Protein AF-A0A0W8EGK2-F1 (afdb_monomer_lite)

pLDDT: mean 75.82, std 16.59, range [43.34, 97.06]

Foldseek 3Di:
DDKDFDPQLRLQQKDFDVLLVVLVVDDDQVVQLCSPPPPDDDDPPDPPSSPDSVNVPDDRMDGDPVCRSRRMDDDDPVRDDDDDDDDPPPPDDD

Sequence (94 aa):
MIILHCRSCNGTGKVTNEQFRICQALRSHDTKRYFHLPMENGDPDDDAQRQHDACNSVPENVECPVCEGAGEIIFDEDDWELKIVADAEDAAVE

Secondary structure (DSSP, 8-state):
-EEEE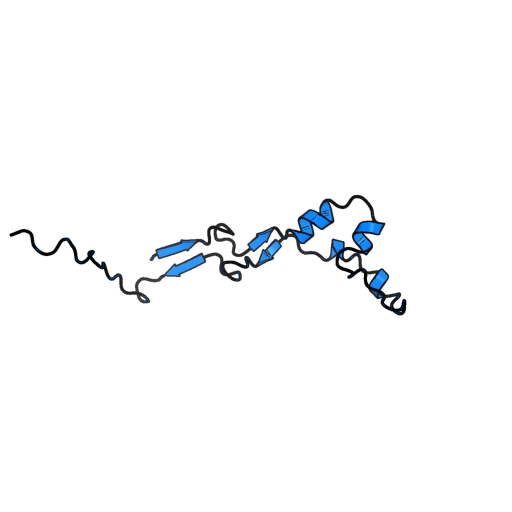-TTTTTSSEEE-HHHHHHHH---HHHHHTTT---S---S--TTGGGS-GGGGS-SEEE-TTTTT--EEEE-TTS--------TTSS---

Structure (mmCIF, N/CA/C/O backbone):
data_AF-A0A0W8EGK2-F1
#
_entry.id   AF-A0A0W8EGK2-F1
#
loop_
_atom_site.group_PDB
_atom_site.id
_atom_site.type_symbol
_atom_site.label_atom_id
_atom_site.label_alt_id
_atom_site.label_comp_id
_atom_site.label_asym_id
_atom_site.label_entity_id
_atom_site.label_seq_id
_atom_site.pdbx_PDB_ins_code
_atom_site.Cartn_x
_atom_site.Cartn_y
_atom_site.Cartn_z
_atom_site.occupancy
_atom_site.B_iso_or_equiv
_atom_site.auth_seq_id
_atom_site.auth_comp_id
_atom_site.auth_asym_id
_atom_site.auth_atom_id
_atom_site.pdbx_PDB_model_num
ATOM 1 N N . MET A 1 1 ? -13.699 -3.812 26.269 1.00 76.50 1 MET A N 1
ATOM 2 C CA . MET A 1 1 ? -13.002 -3.206 25.111 1.00 76.50 1 MET A CA 1
ATOM 3 C C . MET A 1 1 ? -13.002 -4.211 23.967 1.00 76.50 1 MET A C 1
ATOM 5 O O . MET A 1 1 ? -12.566 -5.340 24.175 1.00 76.50 1 MET A O 1
ATOM 9 N N . ILE A 1 2 ? -13.514 -3.838 22.792 1.00 85.25 2 ILE A N 1
ATOM 10 C CA . ILE A 1 2 ? -13.498 -4.681 21.583 1.00 85.25 2 ILE A CA 1
ATOM 11 C C . ILE A 1 2 ? -12.534 -4.060 20.571 1.00 85.25 2 ILE A C 1
ATOM 13 O O . ILE A 1 2 ? -12.570 -2.854 20.353 1.00 85.25 2 ILE A O 1
ATOM 17 N N . ILE A 1 3 ? -11.687 -4.879 19.942 1.00 88.69 3 ILE A N 1
ATOM 18 C CA . ILE A 1 3 ? -10.774 -4.438 18.879 1.00 88.69 3 ILE A CA 1
ATOM 19 C C . ILE A 1 3 ? -11.119 -5.196 17.601 1.00 88.69 3 ILE A C 1
ATOM 21 O O . ILE A 1 3 ? -11.142 -6.429 17.586 1.00 88.69 3 ILE A O 1
ATOM 25 N N . LEU A 1 4 ? -11.386 -4.457 16.525 1.00 90.44 4 LEU A N 1
ATOM 26 C CA . LEU A 1 4 ? -11.582 -5.011 15.191 1.00 90.44 4 LEU A CA 1
ATOM 27 C C . LEU A 1 4 ? -10.365 -4.698 14.323 1.00 90.44 4 LEU A C 1
ATOM 29 O O . LEU A 1 4 ? -10.067 -3.536 14.056 1.00 90.44 4 LEU A O 1
ATOM 33 N N . HIS A 1 5 ? -9.696 -5.739 13.831 1.00 94.62 5 HIS A N 1
ATOM 34 C CA . HIS A 1 5 ? -8.587 -5.598 12.888 1.00 94.62 5 HIS A CA 1
ATOM 35 C C . HIS A 1 5 ? -9.099 -5.691 11.451 1.00 94.62 5 HIS A C 1
ATOM 37 O O . HIS A 1 5 ? -9.833 -6.616 11.088 1.00 94.62 5 HIS A O 1
ATOM 43 N N . CYS A 1 6 ? -8.659 -4.776 10.589 1.00 95.12 6 CYS A N 1
ATOM 44 C CA . CYS A 1 6 ? -8.905 -4.897 9.162 1.00 95.12 6 CYS A CA 1
ATOM 45 C C . CYS A 1 6 ? -8.164 -6.125 8.619 1.00 95.12 6 CYS A C 1
ATOM 47 O O . CYS A 1 6 ? -6.933 -6.176 8.609 1.00 95.12 6 CYS A O 1
ATOM 49 N N . ARG A 1 7 ? -8.919 -7.105 8.115 1.00 95.19 7 ARG A N 1
ATOM 50 C 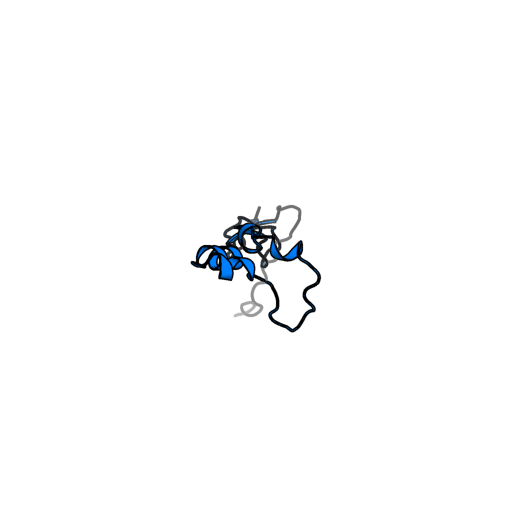CA . ARG A 1 7 ? -8.372 -8.341 7.538 1.00 95.19 7 ARG A CA 1
ATOM 51 C C . ARG A 1 7 ? -7.469 -8.091 6.326 1.00 95.19 7 ARG A C 1
ATOM 53 O O . ARG A 1 7 ? -6.536 -8.850 6.101 1.00 95.19 7 ARG A O 1
ATOM 60 N N . SER A 1 8 ? -7.733 -7.042 5.550 1.00 92.38 8 SER A N 1
ATOM 61 C CA . SER A 1 8 ? -6.984 -6.749 4.320 1.00 92.38 8 SER A CA 1
ATOM 62 C C . SER A 1 8 ? -5.551 -6.289 4.589 1.00 92.38 8 SER A C 1
ATOM 64 O O . SER A 1 8 ? -4.662 -6.594 3.801 1.00 92.38 8 SER A O 1
ATOM 66 N N . CYS A 1 9 ? -5.312 -5.585 5.699 1.00 95.19 9 CYS A N 1
ATOM 67 C CA . CYS A 1 9 ? -3.980 -5.122 6.106 1.00 95.19 9 CYS A CA 1
ATOM 68 C C . CYS A 1 9 ? -3.484 -5.762 7.410 1.00 95.19 9 CYS A C 1
ATOM 70 O O . CYS A 1 9 ? -2.457 -5.340 7.939 1.00 95.19 9 CYS A O 1
ATOM 72 N N . ASN A 1 10 ? -4.203 -6.758 7.941 1.00 94.88 10 ASN A N 1
ATOM 73 C CA . ASN A 1 10 ? -3.931 -7.410 9.226 1.00 94.88 10 ASN A CA 1
ATOM 74 C C . ASN A 1 10 ? -3.670 -6.412 10.368 1.00 94.88 10 ASN A C 1
ATOM 76 O O . ASN A 1 10 ? -2.702 -6.555 11.107 1.00 94.88 10 ASN A O 1
ATOM 80 N N . GLY A 1 11 ? -4.489 -5.362 10.466 1.00 94.81 11 GLY A N 1
ATOM 81 C CA . GLY A 1 11 ? -4.349 -4.339 11.511 1.00 94.81 11 GLY A CA 1
ATOM 82 C C . GLY A 1 11 ? -3.302 -3.251 11.241 1.00 94.81 11 GLY A C 1
ATOM 83 O O . GLY A 1 11 ? -3.304 -2.220 11.894 1.00 94.81 11 GLY A O 1
ATOM 84 N N . THR A 1 12 ? -2.435 -3.397 10.237 1.00 96.38 12 THR A N 1
ATOM 85 C CA . THR A 1 12 ? -1.300 -2.466 10.051 1.00 96.38 12 THR A CA 1
ATOM 86 C C . THR A 1 12 ? -1.667 -1.110 9.439 1.00 96.38 12 THR A C 1
ATOM 88 O O . THR A 1 12 ? -0.845 -0.196 9.425 1.00 96.38 12 THR A O 1
ATOM 91 N N . GLY A 1 13 ? -2.853 -0.996 8.837 1.00 95.81 13 GLY A N 1
ATOM 92 C CA . GLY A 1 13 ? -3.267 0.191 8.079 1.00 95.81 13 GLY A CA 1
ATOM 93 C C . GLY A 1 13 ? -2.589 0.336 6.712 1.00 95.81 13 GLY A C 1
ATOM 94 O O . GLY A 1 13 ? -2.967 1.210 5.939 1.00 95.81 13 GLY A O 1
ATOM 95 N N . LYS A 1 14 ? -1.639 -0.535 6.348 1.00 97.06 14 LYS A N 1
ATOM 96 C CA . LYS A 1 14 ? -0.903 -0.459 5.077 1.00 97.06 14 LYS A CA 1
ATOM 97 C C . LYS A 1 14 ? -0.961 -1.771 4.307 1.00 97.06 14 LYS A C 1
ATOM 99 O O . LYS A 1 14 ? -1.046 -2.848 4.888 1.00 97.06 14 LYS A O 1
ATOM 104 N N . VAL A 1 15 ? -0.916 -1.678 2.986 1.00 95.25 15 VAL A N 1
ATOM 105 C CA . VAL A 1 15 ? -0.829 -2.833 2.085 1.00 95.25 15 VAL A CA 1
ATOM 106 C C . VAL A 1 15 ? 0.308 -2.632 1.096 1.00 95.25 15 VAL A C 1
ATOM 108 O O . VAL A 1 15 ? 0.669 -1.498 0.770 1.00 95.25 15 VAL A O 1
ATOM 111 N N . THR A 1 16 ? 0.866 -3.736 0.605 1.00 93.12 16 THR A N 1
ATOM 112 C CA . THR A 1 16 ? 1.882 -3.688 -0.446 1.00 93.12 16 THR A CA 1
ATOM 113 C C . THR A 1 16 ? 1.304 -3.028 -1.691 1.00 93.12 16 THR A C 1
ATOM 115 O O . THR A 1 16 ? 0.215 -3.374 -2.151 1.00 93.12 16 THR A O 1
ATOM 118 N N . ASN A 1 17 ? 2.046 -2.075 -2.243 1.00 91.38 17 ASN A N 1
ATOM 119 C CA . ASN A 1 17 ? 1.660 -1.383 -3.453 1.00 91.38 17 ASN A CA 1
ATOM 120 C C . ASN A 1 17 ? 1.897 -2.283 -4.668 1.00 91.38 17 ASN A C 1
ATOM 122 O O . ASN A 1 17 ? 3.033 -2.626 -5.005 1.00 91.38 17 ASN A O 1
ATOM 126 N N . GLU A 1 18 ? 0.825 -2.630 -5.371 1.00 88.25 18 GLU A N 1
ATOM 127 C CA . GLU A 1 18 ? 0.925 -3.455 -6.572 1.00 88.25 18 GLU A CA 1
ATOM 128 C C . GLU A 1 18 ? 1.757 -2.771 -7.666 1.00 88.25 18 GLU A C 1
ATOM 130 O O . GLU A 1 18 ? 2.519 -3.432 -8.370 1.00 88.25 18 GLU A O 1
ATOM 135 N N . GLN A 1 19 ? 1.706 -1.439 -7.763 1.00 86.06 19 GLN A N 1
ATOM 136 C CA . GLN A 1 19 ? 2.529 -0.690 -8.712 1.00 86.06 19 GLN A CA 1
ATOM 137 C C . GLN A 1 19 ? 4.021 -0.838 -8.397 1.00 86.06 19 GLN A C 1
ATOM 139 O O . GLN A 1 19 ? 4.824 -0.981 -9.317 1.00 86.06 19 GLN A O 1
ATOM 144 N N . PHE A 1 20 ? 4.401 -0.880 -7.115 1.00 88.06 20 PHE A N 1
ATOM 145 C CA . PHE A 1 20 ? 5.789 -1.120 -6.718 1.00 88.06 20 PHE A CA 1
ATOM 146 C C . PHE A 1 20 ? 6.235 -2.520 -7.131 1.00 88.06 20 PHE A C 1
ATOM 148 O O . PHE A 1 20 ? 7.310 -2.690 -7.707 1.00 88.06 20 PHE A O 1
ATOM 155 N N . ARG A 1 21 ? 5.379 -3.524 -6.911 1.00 87.81 21 ARG A N 1
ATOM 156 C CA . ARG A 1 21 ? 5.659 -4.907 -7.310 1.00 87.81 21 ARG A CA 1
ATOM 157 C C . ARG A 1 21 ? 5.854 -5.033 -8.821 1.00 87.81 21 ARG A C 1
ATOM 159 O O . ARG A 1 21 ? 6.805 -5.677 -9.263 1.00 87.81 21 ARG A O 1
ATOM 166 N N . ILE A 1 22 ? 4.992 -4.389 -9.609 1.00 86.69 22 ILE A N 1
ATOM 167 C CA . ILE A 1 22 ? 5.105 -4.366 -11.071 1.00 86.69 22 ILE A CA 1
ATOM 168 C C . ILE A 1 22 ? 6.391 -3.645 -11.489 1.00 86.69 22 ILE A C 1
ATOM 170 O O . ILE A 1 22 ? 7.153 -4.189 -12.284 1.00 86.69 22 ILE A O 1
ATOM 174 N N . CYS A 1 23 ? 6.676 -2.474 -10.916 1.00 85.00 23 CYS A N 1
ATOM 175 C CA . CYS A 1 23 ? 7.898 -1.712 -11.172 1.00 85.00 23 CYS A CA 1
ATOM 176 C C . CYS A 1 23 ? 9.171 -2.548 -10.929 1.00 85.00 23 CYS A C 1
ATOM 178 O O . CYS A 1 23 ? 10.066 -2.588 -11.779 1.00 85.00 23 CYS A O 1
ATOM 180 N N . GLN A 1 24 ? 9.240 -3.276 -9.811 1.00 84.81 24 GLN A N 1
ATOM 181 C CA . GLN A 1 24 ? 10.375 -4.148 -9.488 1.00 84.81 24 GLN A CA 1
ATOM 182 C C . GLN A 1 24 ? 10.515 -5.334 -10.453 1.00 84.81 24 GLN A C 1
ATOM 184 O O . GLN A 1 24 ? 11.627 -5.791 -10.717 1.00 84.81 24 GLN A O 1
ATOM 189 N N . ALA A 1 25 ? 9.408 -5.817 -11.022 1.00 86.25 25 ALA A N 1
ATOM 190 C CA . ALA A 1 25 ? 9.417 -6.909 -11.992 1.00 86.25 25 ALA A CA 1
ATOM 191 C C . ALA A 1 25 ? 9.879 -6.483 -13.401 1.00 86.25 25 ALA A C 1
ATOM 193 O O . ALA A 1 25 ?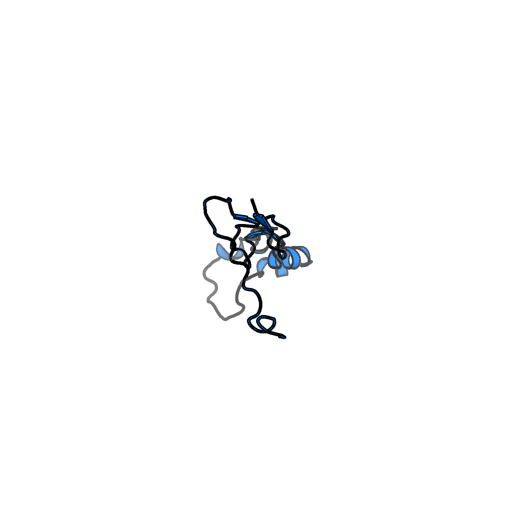 10.272 -7.337 -14.205 1.00 86.25 25 ALA A O 1
ATOM 194 N N . LEU A 1 26 ? 9.855 -5.183 -13.723 1.00 84.50 26 LEU A N 1
ATOM 195 C CA . LEU A 1 26 ? 10.321 -4.676 -15.014 1.00 84.50 26 LEU A CA 1
ATOM 196 C C . LEU A 1 26 ? 11.841 -4.850 -15.148 1.00 84.50 26 LEU A C 1
ATOM 198 O O . LEU A 1 26 ? 12.620 -4.380 -14.320 1.00 84.50 26 LEU A O 1
ATOM 202 N N . ARG A 1 27 ? 12.277 -5.509 -16.228 1.00 78.69 27 ARG A N 1
ATOM 203 C CA . ARG A 1 27 ? 13.699 -5.821 -16.472 1.00 78.69 27 ARG A CA 1
ATOM 204 C C . ARG A 1 27 ? 14.450 -4.755 -17.264 1.00 78.69 27 ARG A C 1
ATOM 206 O O . ARG A 1 27 ? 15.662 -4.645 -17.124 1.00 78.69 27 ARG A O 1
ATOM 213 N N . SER A 1 28 ? 13.751 -4.008 -18.116 1.00 80.31 28 SER A N 1
ATOM 214 C CA . SER A 1 28 ? 14.361 -2.989 -18.972 1.00 80.31 28 SER A CA 1
ATOM 215 C C . SER A 1 28 ? 14.281 -1.618 -18.316 1.00 80.31 28 SER A C 1
ATOM 217 O O . SER A 1 28 ? 13.208 -1.199 -17.878 1.00 80.31 28 SER A O 1
ATOM 219 N N . HIS A 1 29 ? 15.412 -0.914 -18.302 1.00 74.25 29 HIS A N 1
ATOM 220 C CA . HIS A 1 29 ? 15.494 0.477 -17.868 1.00 74.25 29 HIS A CA 1
ATOM 221 C C . HIS A 1 29 ? 14.563 1.377 -18.699 1.00 74.25 29 HIS A C 1
ATOM 223 O O . HIS A 1 29 ? 13.870 2.229 -18.151 1.00 74.25 29 HIS A O 1
ATOM 229 N N . ASP A 1 30 ? 14.456 1.119 -20.005 1.00 74.75 30 ASP A N 1
ATOM 230 C CA . ASP A 1 30 ? 13.573 1.883 -20.889 1.00 74.75 30 ASP A CA 1
ATOM 231 C C . ASP A 1 30 ? 12.101 1.677 -20.533 1.00 74.75 30 ASP A C 1
ATOM 233 O O . ASP A 1 30 ? 11.334 2.631 -20.500 1.00 74.75 30 ASP A O 1
ATOM 237 N N . THR A 1 31 ? 11.690 0.453 -20.191 1.00 74.56 31 THR A N 1
ATOM 238 C CA . THR A 1 31 ? 10.296 0.180 -19.800 1.00 74.56 31 THR A CA 1
ATOM 239 C C . THR A 1 31 ? 9.937 0.832 -18.464 1.00 74.56 31 THR A C 1
ATOM 241 O O . THR A 1 31 ? 8.807 1.282 -18.291 1.00 74.56 31 THR A O 1
ATOM 244 N N . LYS A 1 32 ? 10.892 0.934 -17.531 1.00 74.62 32 LYS A N 1
ATOM 245 C CA . LYS A 1 32 ? 10.694 1.635 -16.251 1.00 74.62 32 LYS A CA 1
ATOM 246 C C . LYS A 1 32 ? 10.479 3.137 -16.431 1.00 74.62 32 LYS A C 1
ATOM 248 O O . LYS A 1 32 ? 9.705 3.727 -15.681 1.00 74.62 32 LYS A O 1
ATOM 253 N N . ARG A 1 33 ? 11.112 3.733 -17.444 1.00 70.38 33 ARG A N 1
ATOM 254 C CA . ARG A 1 33 ? 10.989 5.158 -17.777 1.00 70.38 33 ARG A CA 1
ATOM 255 C C . ARG A 1 33 ? 9.574 5.554 -18.207 1.00 70.38 33 ARG A C 1
ATOM 257 O O . ARG A 1 33 ? 9.159 6.679 -17.965 1.00 70.38 33 ARG A O 1
ATOM 264 N N . TYR A 1 34 ? 8.829 4.625 -18.809 1.00 69.81 34 TYR A N 1
ATOM 265 C CA . TYR A 1 34 ? 7.445 4.843 -19.252 1.00 69.81 34 TYR A CA 1
ATOM 266 C C . TYR A 1 34 ? 6.392 4.318 -18.270 1.00 69.81 34 TYR A C 1
ATOM 268 O O . TYR A 1 34 ? 5.202 4.304 -18.585 1.00 69.81 34 TYR A O 1
ATOM 276 N N . PHE A 1 35 ? 6.800 3.883 -17.076 1.00 71.31 35 PHE A N 1
ATOM 277 C CA . PHE A 1 35 ? 5.868 3.443 -16.045 1.00 71.31 35 PHE A CA 1
ATOM 278 C C . PHE A 1 35 ? 4.952 4.622 -15.662 1.00 71.31 35 PHE A C 1
ATOM 280 O O . PHE A 1 35 ? 5.440 5.635 -15.182 1.00 71.31 35 PHE A O 1
ATOM 287 N N . HIS A 1 36 ? 3.642 4.503 -15.916 1.00 65.31 36 HIS A N 1
ATOM 288 C CA . HIS A 1 36 ? 2.597 5.534 -15.724 1.00 65.31 36 HIS A CA 1
ATOM 289 C C . HIS A 1 36 ? 2.459 6.658 -16.765 1.00 65.31 36 HIS A C 1
ATOM 291 O O . HIS A 1 36 ? 1.561 7.485 -16.604 1.00 65.31 36 HIS A O 1
ATOM 297 N N . LEU A 1 37 ? 3.238 6.688 -17.851 1.00 59.75 37 LEU A N 1
ATOM 298 C CA . LEU A 1 37 ? 2.965 7.633 -18.941 1.00 59.75 37 LEU A CA 1
ATOM 299 C C . LEU A 1 37 ? 1.843 7.074 -19.840 1.00 59.75 37 LEU A C 1
ATOM 301 O O . LEU A 1 37 ? 2.027 6.000 -20.423 1.00 59.75 37 LEU A O 1
ATOM 305 N N . PRO A 1 38 ? 0.680 7.747 -19.971 1.00 55.28 38 PRO A N 1
ATOM 306 C CA . PRO A 1 38 ? -0.315 7.358 -20.961 1.00 55.28 38 PRO A CA 1
ATOM 307 C C . PRO A 1 38 ? 0.307 7.474 -22.357 1.00 55.28 38 PRO A C 1
ATOM 309 O O . PRO A 1 38 ? 0.797 8.530 -22.754 1.00 55.28 38 PRO A O 1
ATO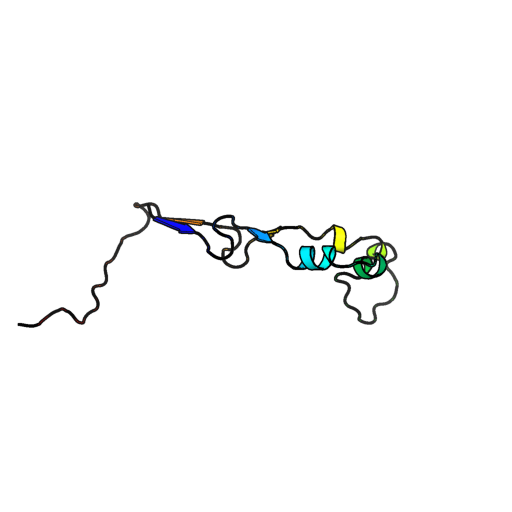M 312 N N . MET A 1 39 ? 0.316 6.365 -23.095 1.00 55.00 39 MET A N 1
ATOM 313 C CA . MET A 1 39 ? 0.789 6.305 -24.479 1.00 55.00 39 MET A CA 1
ATOM 314 C C . MET A 1 39 ? -0.252 6.931 -25.415 1.00 55.00 39 MET A C 1
ATOM 316 O O . MET A 1 39 ? -0.860 6.235 -26.220 1.00 55.00 39 MET A O 1
ATOM 320 N N . GLU A 1 40 ? -0.506 8.232 -25.294 1.00 51.53 40 GLU A N 1
ATOM 321 C CA . GLU A 1 40 ? -1.402 8.933 -26.213 1.00 51.53 40 GLU A CA 1
ATOM 322 C C . GLU A 1 40 ? -0.832 10.308 -26.589 1.00 51.53 40 GLU A C 1
ATOM 324 O O . GLU A 1 40 ? -0.909 11.261 -25.827 1.00 51.53 40 GLU A O 1
ATOM 329 N N . ASN A 1 41 ? -0.208 10.364 -27.772 1.00 54.50 41 ASN A N 1
ATOM 330 C CA . ASN A 1 41 ? -0.112 11.511 -28.691 1.00 54.50 41 ASN A CA 1
ATOM 331 C C . ASN A 1 41 ? 0.042 12.931 -28.092 1.00 54.50 41 ASN A C 1
ATOM 333 O O . ASN A 1 41 ? -0.633 13.854 -28.543 1.00 54.50 41 ASN A O 1
ATOM 337 N N . GLY A 1 42 ? 0.931 13.133 -27.118 1.00 48.16 42 GLY A N 1
ATOM 338 C CA . GLY A 1 42 ? 1.281 14.460 -26.601 1.00 48.16 42 GLY A CA 1
ATOM 339 C C . GLY A 1 42 ? 2.589 14.973 -27.200 1.00 48.16 42 GLY A C 1
ATOM 340 O O . GLY A 1 42 ? 3.578 14.237 -27.225 1.00 48.16 42 GLY A O 1
ATOM 341 N N . ASP A 1 43 ? 2.584 16.215 -27.691 1.00 51.84 43 ASP A N 1
ATOM 342 C CA . ASP A 1 43 ? 3.757 16.915 -28.220 1.00 51.84 43 ASP A CA 1
ATOM 343 C C . ASP A 1 43 ? 4.978 16.800 -27.283 1.00 51.84 43 ASP A C 1
ATOM 345 O O . ASP A 1 43 ? 4.840 16.875 -26.059 1.00 51.84 43 ASP A O 1
ATOM 349 N N . PRO A 1 44 ? 6.190 16.617 -27.836 1.00 48.31 44 PRO A N 1
ATOM 350 C CA . PRO A 1 44 ? 7.396 16.319 -27.082 1.00 48.31 44 PRO A CA 1
ATOM 351 C C . PRO A 1 44 ? 8.016 17.589 -26.484 1.00 48.31 44 PRO A C 1
ATOM 353 O O . PRO A 1 44 ? 9.190 17.843 -26.729 1.00 48.31 44 PRO A O 1
ATOM 356 N N . ASP A 1 45 ? 7.268 18.375 -25.715 1.00 54.84 45 ASP A N 1
ATOM 357 C CA . ASP A 1 45 ? 7.823 19.528 -24.998 1.00 54.84 45 ASP A CA 1
ATOM 358 C C . ASP A 1 45 ? 7.805 19.287 -23.489 1.00 54.84 45 ASP A C 1
ATOM 360 O O . ASP A 1 45 ? 7.087 19.947 -22.752 1.00 54.84 45 ASP A O 1
ATOM 364 N N . ASP A 1 46 ? 8.573 18.288 -23.034 1.00 52.22 46 ASP A N 1
ATOM 365 C CA . ASP A 1 46 ? 9.020 18.234 -21.639 1.00 52.22 46 ASP A CA 1
ATOM 366 C C . ASP A 1 46 ? 10.220 17.272 -21.464 1.00 52.22 46 ASP A C 1
ATOM 368 O O . ASP A 1 46 ? 10.105 16.106 -21.066 1.00 52.22 46 ASP A O 1
ATOM 372 N N . ASP A 1 47 ? 11.423 17.747 -21.797 1.00 50.69 47 ASP A N 1
ATOM 373 C CA . ASP A 1 47 ? 12.674 17.035 -21.493 1.00 50.69 47 ASP A CA 1
ATOM 374 C C . ASP A 1 47 ? 12.943 16.908 -19.974 1.00 50.69 47 ASP A C 1
ATOM 376 O O . ASP A 1 47 ? 13.825 16.135 -19.582 1.00 50.69 47 ASP A O 1
ATOM 380 N N . ALA A 1 48 ? 12.174 17.588 -19.108 1.00 50.38 48 ALA A N 1
ATOM 381 C CA . ALA A 1 48 ? 12.249 17.422 -17.656 1.00 50.38 48 ALA A CA 1
ATOM 382 C C . ALA A 1 48 ? 11.406 16.228 -17.168 1.00 50.38 48 ALA A C 1
ATOM 384 O O . ALA A 1 48 ? 11.830 15.495 -16.272 1.00 50.38 48 ALA A O 1
ATOM 385 N N . GLN A 1 49 ? 10.272 15.940 -17.810 1.00 51.53 49 GLN A N 1
ATOM 386 C CA . GLN A 1 49 ? 9.412 14.801 -17.455 1.00 51.53 49 GLN A CA 1
ATOM 387 C C . GLN A 1 49 ? 10.004 13.444 -17.848 1.00 51.53 49 GLN A C 1
ATOM 389 O O . GLN A 1 49 ? 9.778 12.441 -17.171 1.00 51.53 49 GLN A O 1
ATOM 394 N N . ARG A 1 50 ? 10.850 13.402 -18.885 1.00 52.34 50 ARG A N 1
ATOM 395 C CA . ARG A 1 50 ? 11.562 12.178 -19.288 1.00 52.34 50 ARG A CA 1
ATOM 396 C C . ARG A 1 50 ? 12.689 11.778 -18.331 1.00 52.34 50 ARG A C 1
ATOM 398 O O . ARG A 1 50 ? 13.277 10.721 -18.544 1.00 52.34 50 ARG A O 1
ATOM 405 N N . GLN A 1 51 ? 13.071 12.601 -17.356 1.00 50.75 51 GLN A N 1
ATOM 406 C CA . GLN A 1 51 ? 14.187 12.304 -16.442 1.00 50.75 51 GLN A CA 1
ATOM 407 C C . GLN A 1 51 ? 13.738 11.742 -15.090 1.00 50.75 51 GLN A C 1
ATOM 409 O O . GLN A 1 51 ? 14.573 11.276 -14.318 1.00 50.75 51 GLN A O 1
ATOM 414 N N . HIS A 1 52 ? 12.435 11.737 -14.809 1.00 54.44 52 HIS A N 1
ATOM 415 C CA . HIS A 1 52 ? 11.911 11.055 -13.637 1.00 54.44 52 HIS A CA 1
ATOM 416 C C . HIS A 1 52 ? 11.815 9.558 -13.933 1.00 54.44 52 HIS A C 1
ATOM 418 O O . HIS A 1 52 ? 10.981 9.125 -14.726 1.00 54.44 52 HIS A O 1
ATOM 424 N N . ASP A 1 53 ? 12.644 8.750 -13.270 1.00 61.59 53 ASP A N 1
ATOM 425 C CA . ASP A 1 53 ? 12.375 7.321 -13.128 1.00 61.59 53 ASP A CA 1
ATOM 426 C C . ASP A 1 53 ? 11.072 7.162 -12.333 1.00 61.59 53 ASP A C 1
ATOM 428 O O . ASP A 1 53 ? 11.072 7.029 -11.106 1.00 61.59 53 ASP A O 1
ATOM 432 N N . ALA A 1 54 ? 9.941 7.208 -13.037 1.00 67.00 54 ALA A N 1
ATOM 433 C CA . ALA A 1 54 ? 8.605 7.127 -12.457 1.00 67.00 54 ALA A CA 1
ATOM 434 C C . ALA A 1 54 ? 8.438 5.858 -11.607 1.00 67.00 54 ALA A C 1
ATOM 436 O O . ALA A 1 54 ? 7.808 5.890 -10.557 1.00 67.00 54 ALA A O 1
ATOM 437 N N . CYS A 1 55 ? 9.107 4.775 -12.008 1.00 74.31 55 CYS A N 1
ATOM 438 C CA . CYS A 1 55 ? 9.226 3.518 -11.274 1.00 74.31 55 CYS A CA 1
ATOM 439 C C . CYS A 1 55 ? 9.895 3.691 -9.888 1.00 74.31 55 CYS A C 1
ATOM 441 O O . CYS A 1 55 ? 9.394 3.186 -8.887 1.00 74.31 55 CYS A O 1
ATOM 443 N N . ASN A 1 56 ? 10.994 4.449 -9.792 1.00 71.12 56 ASN A N 1
ATOM 444 C CA . ASN A 1 56 ? 11.762 4.601 -8.545 1.00 71.12 56 ASN A CA 1
ATOM 445 C C . ASN A 1 56 ? 11.050 5.468 -7.494 1.00 71.12 56 ASN A C 1
ATOM 447 O O . ASN A 1 56 ? 11.435 5.458 -6.328 1.00 71.12 56 ASN A O 1
ATOM 451 N N . SER A 1 57 ? 10.021 6.216 -7.899 1.00 76.69 57 SER A N 1
ATOM 452 C CA . SER A 1 57 ? 9.221 7.058 -7.002 1.00 76.69 57 SER A CA 1
ATOM 453 C C . SER A 1 57 ? 7.982 6.340 -6.450 1.00 76.69 57 SER A C 1
ATOM 455 O O . SER A 1 57 ? 7.245 6.920 -5.655 1.00 76.69 57 SER A O 1
ATOM 457 N N . VAL A 1 58 ? 7.734 5.088 -6.855 1.00 84.62 58 VAL A N 1
ATOM 458 C CA . VAL A 1 58 ? 6.583 4.314 -6.381 1.00 84.62 58 VAL A CA 1
ATOM 459 C C . VAL A 1 58 ? 6.876 3.781 -4.976 1.00 84.62 58 VAL A C 1
ATOM 461 O O . VAL A 1 58 ? 7.848 3.047 -4.798 1.00 84.62 58 VAL A O 1
ATOM 464 N N . PRO A 1 59 ? 6.056 4.106 -3.962 1.00 88.75 59 PRO A N 1
ATOM 465 C CA . PRO A 1 59 ? 6.276 3.612 -2.610 1.00 88.75 59 PRO A CA 1
ATOM 466 C C . PRO A 1 59 ? 5.951 2.119 -2.521 1.00 88.75 59 PRO A C 1
ATOM 468 O O . PRO A 1 59 ? 4.970 1.662 -3.106 1.00 88.75 59 PRO A O 1
ATOM 471 N N . GLU A 1 60 ? 6.732 1.374 -1.736 1.00 92.12 60 GLU A N 1
ATOM 472 C CA . GLU A 1 60 ? 6.539 -0.068 -1.510 1.00 92.12 60 GLU A CA 1
ATOM 473 C C . GLU A 1 60 ? 5.197 -0.403 -0.851 1.00 92.12 60 GLU A C 1
ATOM 475 O O . GLU A 1 60 ? 4.585 -1.423 -1.164 1.00 92.12 60 GLU A O 1
ATOM 480 N N . ASN A 1 61 ? 4.719 0.470 0.034 1.00 94.56 61 ASN A N 1
ATOM 481 C CA . ASN A 1 61 ? 3.459 0.303 0.744 1.00 94.56 61 ASN A CA 1
ATOM 482 C C . ASN A 1 61 ? 2.605 1.560 0.601 1.00 94.56 61 ASN A C 1
ATOM 484 O O . ASN A 1 61 ? 3.123 2.677 0.619 1.00 94.56 61 ASN A O 1
ATOM 488 N N . VAL A 1 62 ? 1.296 1.364 0.510 1.00 94.69 62 VAL A N 1
ATOM 489 C CA . VAL A 1 62 ? 0.284 2.427 0.492 1.00 94.69 62 VAL A CA 1
ATOM 490 C C . VAL A 1 62 ? -0.710 2.209 1.623 1.00 94.69 62 VAL A C 1
ATOM 492 O O . VAL A 1 62 ? -0.771 1.126 2.212 1.00 94.69 62 VAL A O 1
ATOM 495 N N . GLU A 1 63 ? -1.475 3.246 1.947 1.00 96.62 63 GLU A N 1
ATOM 496 C CA . GLU A 1 63 ? -2.588 3.123 2.884 1.00 96.62 63 GLU A CA 1
ATOM 497 C C . GLU A 1 63 ? -3.576 2.068 2.387 1.00 96.62 63 GLU A C 1
ATOM 499 O O . GLU A 1 63 ? -3.859 1.951 1.193 1.00 96.62 63 GLU A O 1
ATOM 504 N N . CYS A 1 64 ? -4.067 1.251 3.315 1.00 95.00 64 CYS A N 1
ATOM 505 C CA . CYS A 1 64 ? -5.039 0.223 3.001 1.00 95.00 64 CYS A CA 1
ATOM 506 C C . CYS A 1 64 ? -6.334 0.896 2.525 1.00 95.00 64 CYS A C 1
ATOM 508 O O . CYS A 1 64 ? -6.968 1.576 3.328 1.00 95.00 64 CYS A O 1
ATOM 510 N N . PRO A 1 65 ? -6.788 0.669 1.281 1.00 93.38 65 PRO A N 1
ATOM 511 C CA . PRO A 1 65 ?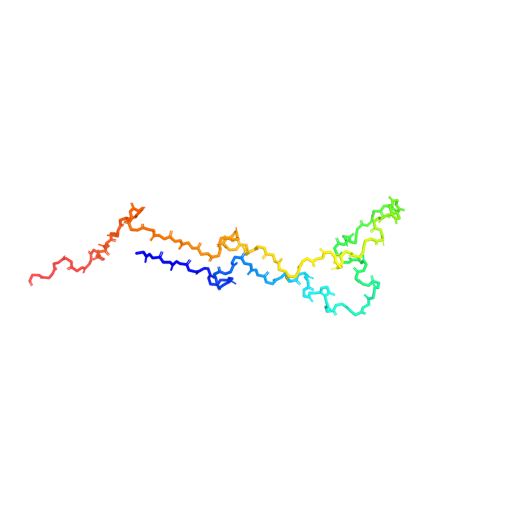 -7.985 1.327 0.757 1.00 93.38 65 PRO A CA 1
ATOM 512 C C . PRO A 1 65 ? -9.279 0.816 1.407 1.00 93.38 65 PRO A C 1
ATOM 514 O O . PRO A 1 65 ? -10.327 1.421 1.242 1.00 93.38 65 PRO A O 1
ATOM 517 N N . VAL A 1 66 ? -9.222 -0.312 2.125 1.00 92.94 66 VAL A N 1
ATOM 518 C CA . VAL A 1 66 ? -10.391 -0.912 2.790 1.00 92.94 66 VAL A CA 1
ATOM 519 C C . VAL A 1 66 ? -10.671 -0.265 4.143 1.00 92.94 66 VAL A C 1
ATOM 521 O O . VAL A 1 66 ? -11.827 -0.156 4.532 1.00 92.94 66 VAL A O 1
ATOM 524 N N . CYS A 1 67 ? -9.628 0.126 4.875 1.00 94.44 67 CYS A N 1
ATOM 525 C CA . CYS A 1 67 ? -9.762 0.788 6.176 1.00 94.44 67 CYS A CA 1
ATOM 526 C C . CYS A 1 67 ? -9.201 2.211 6.182 1.00 94.44 67 CYS A C 1
ATOM 528 O O . CYS A 1 67 ? -8.993 2.759 7.256 1.00 94.44 67 CYS A O 1
ATOM 530 N N . GLU A 1 68 ? -8.910 2.770 5.006 1.00 94.25 68 GLU A N 1
ATOM 531 C CA . GLU A 1 68 ? -8.397 4.134 4.818 1.00 94.25 68 GLU A CA 1
ATOM 532 C C . GLU A 1 68 ? -7.209 4.463 5.736 1.00 94.25 68 GLU A C 1
ATOM 534 O O . GLU A 1 68 ? -7.127 5.522 6.346 1.00 94.25 68 GLU A O 1
ATOM 539 N N . GLY A 1 69 ? -6.294 3.504 5.900 1.00 94.81 69 GLY A N 1
ATOM 540 C CA . GLY A 1 69 ? -5.120 3.683 6.758 1.00 94.81 69 GLY A CA 1
ATOM 541 C C . GLY A 1 69 ? -5.335 3.422 8.253 1.00 94.81 69 GLY A C 1
ATOM 542 O O . GLY A 1 69 ? -4.345 3.305 8.970 1.00 94.81 69 GLY A O 1
ATOM 543 N N . ALA A 1 70 ? -6.574 3.248 8.728 1.00 94.44 70 ALA A N 1
ATOM 544 C CA . ALA A 1 70 ? -6.862 3.069 10.156 1.00 94.44 70 ALA A CA 1
ATOM 545 C C . ALA A 1 70 ? -6.240 1.790 10.736 1.00 94.44 70 ALA A C 1
ATOM 547 O O . ALA A 1 70 ? -5.716 1.787 11.844 1.00 94.44 70 ALA A O 1
ATOM 548 N N . GLY A 1 71 ? -6.286 0.692 9.976 1.00 95.06 71 GLY A N 1
ATOM 549 C CA . GLY A 1 71 ? -5.772 -0.614 10.397 1.00 95.06 71 GLY A CA 1
ATOM 550 C C . GLY A 1 71 ? -6.675 -1.323 11.402 1.00 95.06 71 GLY A C 1
ATOM 551 O O . GLY A 1 71 ? -7.130 -2.436 11.129 1.00 95.06 71 GLY A O 1
ATOM 552 N N . GLU A 1 72 ? -6.982 -0.661 12.509 1.00 94.00 72 GLU A N 1
ATOM 553 C CA . GLU A 1 72 ? -7.758 -1.186 13.629 1.00 94.00 72 GLU A CA 1
ATOM 554 C C . GLU A 1 72 ? -8.812 -0.173 14.072 1.00 94.00 72 GLU A C 1
ATOM 556 O O . GLU A 1 72 ? -8.617 1.037 13.963 1.00 94.00 72 GLU A O 1
ATOM 561 N N . ILE A 1 73 ? -9.936 -0.679 14.574 1.00 86.75 73 ILE A N 1
ATOM 562 C CA . ILE A 1 73 ? -10.983 0.126 15.202 1.00 86.75 73 ILE A CA 1
ATOM 563 C C . ILE A 1 73 ? -11.144 -0.380 16.631 1.00 86.75 73 ILE A C 1
ATOM 565 O O . ILE A 1 73 ? -11.396 -1.570 16.847 1.00 86.75 73 ILE A O 1
ATOM 569 N N . ILE A 1 74 ? -10.979 0.526 17.592 1.00 87.38 74 ILE A N 1
ATOM 570 C CA . ILE A 1 74 ? -11.105 0.248 19.021 1.00 87.38 74 ILE A CA 1
ATOM 571 C C . ILE A 1 74 ? -12.464 0.764 19.481 1.00 87.38 74 ILE A C 1
ATOM 573 O O . ILE A 1 74 ? -12.830 1.904 19.209 1.00 87.38 74 ILE A O 1
ATOM 577 N N . PHE A 1 75 ? -13.204 -0.103 20.157 1.00 84.12 75 PHE A N 1
ATOM 578 C CA . PHE A 1 75 ? -14.484 0.200 20.772 1.00 84.12 75 PHE A CA 1
ATOM 579 C C . PHE A 1 75 ? -14.308 0.153 22.291 1.00 84.12 75 PHE A C 1
ATOM 581 O O . PHE A 1 75 ? -14.248 -0.929 22.901 1.00 84.12 75 PHE A O 1
ATOM 588 N N . ASP A 1 76 ? -14.218 1.333 22.895 1.00 81.62 76 ASP A N 1
ATOM 589 C CA . ASP A 1 76 ? -14.135 1.507 24.343 1.00 81.62 76 ASP A CA 1
ATOM 590 C C . ASP A 1 76 ? -15.517 1.361 24.979 1.00 81.62 76 ASP A C 1
ATOM 592 O O . ASP A 1 76 ? -16.512 1.780 24.406 1.00 81.62 76 ASP A O 1
ATOM 596 N N . GLU A 1 77 ? -15.603 0.711 26.141 1.00 68.88 77 GLU A N 1
ATOM 597 C CA . GLU A 1 77 ? -16.877 0.289 26.769 1.00 68.88 77 GLU A CA 1
ATOM 598 C C . GLU A 1 77 ? -17.832 1.447 27.093 1.00 68.88 77 GLU A C 1
ATOM 600 O O . GLU A 1 77 ? -19.022 1.215 27.286 1.00 68.88 77 GLU A O 1
ATOM 605 N N . ASP A 1 78 ? -17.322 2.678 27.105 1.00 71.81 78 ASP A N 1
ATOM 606 C CA . ASP A 1 78 ? -18.090 3.894 27.357 1.00 71.81 78 ASP A CA 1
ATOM 607 C C . ASP A 1 78 ? -18.772 4.458 26.090 1.00 71.81 78 ASP A C 1
ATOM 609 O O . ASP A 1 78 ? -19.707 5.251 26.202 1.00 71.81 78 ASP A O 1
ATOM 613 N N . ASP A 1 79 ? -18.349 4.036 24.890 1.00 68.50 79 ASP A N 1
ATOM 614 C CA . ASP A 1 79 ? -18.772 4.620 23.606 1.00 68.50 79 ASP A CA 1
ATOM 615 C C . ASP A 1 79 ? -19.820 3.784 22.847 1.00 68.50 79 ASP A C 1
ATOM 617 O O . ASP A 1 79 ? -20.308 4.194 21.788 1.00 68.50 79 ASP A O 1
ATOM 621 N N . TRP A 1 80 ? -20.191 2.602 23.350 1.00 72.12 80 TRP A N 1
ATOM 622 C CA . TRP A 1 80 ? -21.146 1.715 22.675 1.00 72.12 80 TRP A CA 1
ATOM 623 C C . TRP A 1 80 ? -21.963 0.854 23.649 1.00 72.12 80 TRP A C 1
ATOM 625 O O . TRP A 1 80 ? -21.473 0.392 24.674 1.00 72.12 80 TRP A O 1
ATOM 635 N N . GLU A 1 81 ? -23.225 0.589 23.296 1.00 71.31 81 GLU A N 1
ATOM 636 C CA . GLU A 1 81 ? -24.125 -0.294 24.051 1.00 71.31 81 GLU A CA 1
ATOM 637 C C . GLU A 1 81 ? -24.336 -1.615 23.289 1.00 71.31 81 GLU A C 1
ATOM 639 O O . GLU A 1 81 ? -24.798 -1.626 22.143 1.00 71.31 81 GLU A O 1
ATOM 644 N N . LEU A 1 82 ? -24.010 -2.755 23.915 1.00 67.75 82 LEU A N 1
ATOM 645 C CA . LEU A 1 82 ? -24.266 -4.082 23.346 1.00 67.75 82 LEU A CA 1
ATOM 646 C C . LEU A 1 82 ? -25.766 -4.413 23.427 1.00 67.75 82 LEU A C 1
ATOM 648 O O . LEU A 1 82 ? -26.271 -4.772 24.491 1.00 67.75 82 LEU A O 1
ATOM 652 N N . LYS A 1 83 ? -26.478 -4.384 22.298 1.00 75.75 83 LYS A N 1
ATOM 653 C CA . LYS A 1 83 ? -27.858 -4.884 22.222 1.00 75.75 83 LYS A CA 1
ATOM 654 C C . LYS A 1 83 ? -27.884 -6.294 21.637 1.00 75.75 83 LYS A C 1
ATOM 656 O O . LYS A 1 83 ? -27.728 -6.471 20.431 1.00 75.75 83 LYS A O 1
ATOM 661 N N . ILE A 1 84 ? -28.106 -7.302 22.482 1.00 72.81 84 ILE A N 1
ATOM 662 C CA . ILE A 1 84 ? -28.370 -8.671 22.019 1.00 72.81 84 ILE A CA 1
ATOM 663 C C . ILE A 1 84 ? -29.788 -8.687 21.449 1.00 72.81 84 ILE A C 1
ATOM 665 O O . ILE A 1 84 ? -30.771 -8.686 22.189 1.00 72.81 84 ILE A O 1
ATOM 669 N N . VAL A 1 85 ? -29.895 -8.651 20.124 1.00 69.56 85 VAL A N 1
ATOM 670 C CA . VAL A 1 85 ? -31.162 -8.874 19.430 1.00 69.56 85 VAL A CA 1
ATOM 671 C C . VAL A 1 85 ? -31.344 -10.386 19.379 1.00 69.56 85 VAL A C 1
ATOM 673 O O . VAL A 1 85 ? -30.753 -11.051 18.535 1.00 69.56 85 VAL A O 1
ATOM 676 N N . ALA A 1 86 ? -32.079 -10.942 20.344 1.00 61.44 86 ALA A N 1
ATOM 677 C CA . ALA A 1 86 ? -32.601 -12.291 20.187 1.00 61.44 86 ALA A CA 1
ATOM 678 C C . ALA A 1 86 ? -33.437 -12.286 18.904 1.00 61.44 86 ALA A C 1
ATOM 680 O O . ALA A 1 86 ? -34.316 -11.429 18.763 1.00 61.44 86 ALA A O 1
ATOM 681 N N . ASP A 1 87 ? -33.116 -13.175 17.961 1.00 55.91 87 ASP A N 1
ATOM 682 C CA . ASP A 1 87 ? -33.977 -13.420 16.809 1.00 55.91 87 ASP A CA 1
ATOM 683 C C . ASP A 1 87 ? -35.407 -13.572 17.328 1.00 55.91 87 ASP A C 1
ATOM 685 O O . ASP A 1 87 ? -35.664 -14.273 18.311 1.00 55.91 87 ASP A O 1
ATOM 689 N N . ALA A 1 88 ? -36.332 -12.848 16.711 1.00 52.78 88 ALA A N 1
ATOM 690 C CA . ALA A 1 88 ? -37.722 -12.747 17.137 1.00 52.78 88 ALA A CA 1
ATOM 691 C C . ALA A 1 88 ? -38.520 -14.054 16.914 1.00 52.78 88 ALA A C 1
ATOM 693 O O . ALA A 1 88 ? -39.732 -14.002 16.729 1.00 52.78 88 ALA A O 1
ATOM 694 N N . GLU A 1 89 ? -37.857 -15.214 16.928 1.00 53.38 89 GLU A N 1
ATOM 695 C CA . GLU A 1 89 ? -38.421 -16.536 16.636 1.00 53.38 89 GLU A CA 1
ATOM 696 C C . GLU A 1 89 ? -38.205 -17.574 17.753 1.00 53.38 89 GLU A C 1
ATOM 698 O O . GLU A 1 89 ? -38.468 -18.748 17.538 1.00 53.38 89 GLU A O 1
ATOM 703 N N . ASP A 1 90 ? -37.799 -17.169 18.963 1.00 51.97 90 ASP A N 1
ATOM 704 C CA . ASP A 1 90 ? -37.793 -18.065 20.143 1.00 51.97 90 ASP A CA 1
ATOM 705 C C . ASP A 1 90 ? -38.548 -17.479 21.354 1.00 51.97 90 ASP A C 1
ATOM 707 O O . ASP A 1 90 ? -38.374 -17.883 22.506 1.00 51.97 90 ASP A O 1
ATOM 711 N N . ALA A 1 91 ? -39.441 -16.519 21.101 1.00 53.84 91 ALA A N 1
ATOM 712 C CA . ALA A 1 91 ? -40.443 -16.100 22.072 1.00 53.84 91 ALA A CA 1
ATOM 713 C C . ALA A 1 91 ? -41.768 -16.829 21.792 1.00 53.84 91 ALA A C 1
ATOM 715 O O . ALA A 1 91 ? -42.534 -16.412 20.928 1.00 53.84 91 ALA A O 1
ATOM 716 N N . ALA A 1 92 ? -42.023 -17.861 22.603 1.00 51.91 92 ALA A N 1
ATOM 717 C CA . ALA A 1 92 ? -43.260 -18.637 22.764 1.00 51.91 92 ALA A CA 1
ATOM 718 C C . ALA A 1 92 ? -43.319 -19.992 22.036 1.00 51.91 92 ALA A C 1
ATOM 720 O O . ALA A 1 92 ? -43.927 -20.143 20.979 1.00 51.91 92 ALA A O 1
ATOM 721 N N . VAL A 1 93 ? -42.807 -21.020 22.716 1.00 48.34 93 VAL A N 1
ATOM 722 C CA . VAL A 1 93 ? -43.512 -22.304 22.788 1.00 48.34 93 VAL A CA 1
ATOM 723 C C . VAL A 1 93 ? -44.046 -22.409 24.218 1.00 48.34 93 VAL A C 1
ATOM 725 O O . VAL A 1 93 ? -43.261 -22.338 25.165 1.00 48.34 93 VAL A O 1
ATOM 728 N N . GLU A 1 94 ? -45.375 -22.449 24.344 1.00 43.34 94 GLU A N 1
ATOM 729 C CA . GLU A 1 94 ? -46.115 -22.732 25.588 1.00 43.34 94 GLU A CA 1
ATOM 730 C C . GLU A 1 94 ? -45.712 -24.066 26.232 1.00 43.34 94 GLU A C 1
ATOM 732 O O . GLU A 1 94 ? -45.439 -25.037 25.486 1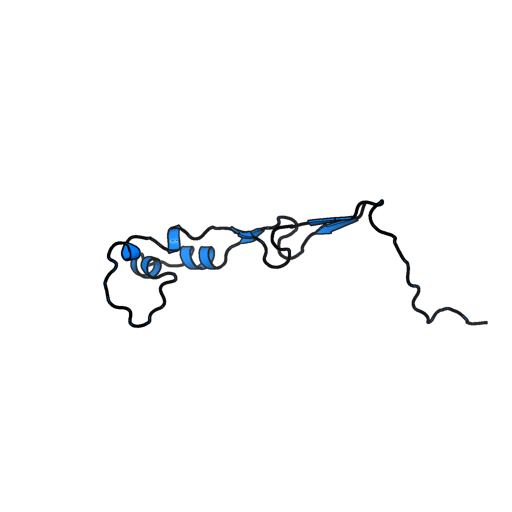.00 43.34 94 GLU A O 1
#

Organism: NCBI:txid938273

Radius of gyration: 24.44 Å; chains: 1; bounding box: 62×42×56 Å